Protein AF-A0A929GHQ6-F1 (afdb_monomer)

Radius of gyration: 18.15 Å; Cα contacts (8 Å, |Δi|>4): 53; chains: 1; bounding box: 62×27×30 Å

Solvent-accessible surface area (backbone atoms only — not comparable to full-atom values): 5637 Å² total; per-residue (Å²): 139,84,80,78,86,72,75,90,77,80,86,81,85,67,96,70,95,63,85,75,81,60,71,50,76,51,75,51,77,42,61,43,84,88,84,54,46,80,76,46,76,53,74,52,73,45,67,68,76,90,50,52,68,56,53,54,52,55,50,50,53,50,52,55,53,47,29,47,73,70,61,76,43,81,72,81,79,79,78,77,82,125

Structure (mmCIF, N/CA/C/O backbone):
data_AF-A0A929GHQ6-F1
#
_entry.id   AF-A0A929GHQ6-F1
#
loop_
_atom_site.group_PDB
_atom_site.id
_atom_site.type_symbol
_atom_site.label_atom_id
_atom_site.label_alt_id
_atom_site.label_comp_id
_atom_site.label_asym_id
_atom_site.label_entity_id
_atom_site.label_seq_id
_atom_site.pdbx_PDB_ins_code
_atom_site.Cartn_x
_atom_site.Cartn_y
_atom_site.Cartn_z
_atom_site.occupancy
_atom_site.B_iso_or_equiv
_atom_site.auth_seq_id
_atom_site.auth_comp_id
_atom_site.auth_asym_id
_atom_site.auth_atom_id
_atom_site.pdbx_PDB_model_num
ATOM 1 N N . PHE A 1 1 ? -3.511 11.535 13.509 1.00 40.31 1 PHE A N 1
ATOM 2 C CA . PHE A 1 1 ? -2.983 12.671 12.725 1.00 40.31 1 PHE A CA 1
ATOM 3 C C . PHE A 1 1 ? -1.622 13.127 13.234 1.00 40.31 1 PHE A C 1
ATOM 5 O O . PHE A 1 1 ? -1.515 14.149 13.896 1.00 40.31 1 PHE A O 1
ATOM 12 N N . TYR A 1 2 ? -0.580 12.363 12.943 1.00 42.72 2 TYR A N 1
ATOM 13 C CA . TYR A 1 2 ? 0.812 12.790 13.047 1.00 42.72 2 TYR A CA 1
ATOM 14 C C . TYR A 1 2 ? 1.534 11.940 12.018 1.00 42.72 2 TYR A C 1
ATOM 16 O O . TYR A 1 2 ? 1.551 10.734 12.189 1.00 42.72 2 TYR A O 1
ATOM 24 N N . ASP A 1 3 ? 1.961 12.550 10.920 1.00 35.50 3 ASP A N 1
ATOM 25 C CA . ASP A 1 3 ? 3.193 12.209 10.208 1.00 35.50 3 ASP A CA 1
ATOM 26 C C . ASP A 1 3 ? 3.312 13.194 9.044 1.00 35.50 3 ASP A C 1
ATOM 28 O O . ASP A 1 3 ? 2.473 13.288 8.155 1.00 35.50 3 ASP A O 1
ATOM 32 N N . TYR A 1 4 ? 4.143 14.213 9.246 1.00 37.22 4 TYR A N 1
ATOM 33 C CA . TYR A 1 4 ? 5.447 14.251 8.598 1.00 37.22 4 TYR A CA 1
ATOM 34 C C . TYR A 1 4 ? 5.288 14.163 7.079 1.00 37.22 4 TYR A C 1
ATOM 36 O O . TYR A 1 4 ? 5.447 13.120 6.457 1.00 37.22 4 TYR A O 1
ATOM 44 N N . TYR A 1 5 ? 5.037 15.330 6.483 1.00 41.16 5 TYR A N 1
ATOM 45 C CA . TYR A 1 5 ? 5.495 15.638 5.135 1.00 41.16 5 TYR A CA 1
ATOM 46 C C . TYR A 1 5 ? 7.022 15.446 5.104 1.00 41.16 5 TYR A C 1
ATOM 48 O O . TYR A 1 5 ? 7.792 16.395 5.250 1.00 41.16 5 TYR A O 1
ATOM 56 N N . GLY A 1 6 ? 7.473 14.197 4.997 1.00 39.16 6 GLY A N 1
ATOM 57 C CA . GLY A 1 6 ? 8.856 13.849 4.731 1.00 39.16 6 GLY A CA 1
ATOM 58 C C . GLY A 1 6 ? 9.168 14.351 3.335 1.00 39.16 6 GLY A C 1
ATOM 59 O O . GLY A 1 6 ? 8.770 13.739 2.350 1.00 39.16 6 GLY A O 1
ATOM 60 N N . GLY A 1 7 ? 9.794 15.524 3.256 1.00 45.28 7 GLY A N 1
ATOM 61 C CA . GLY A 1 7 ? 10.141 16.162 1.999 1.00 45.28 7 GLY A CA 1
ATOM 62 C C . GLY A 1 7 ? 10.871 15.188 1.081 1.00 45.28 7 GLY A C 1
ATOM 63 O O . GLY A 1 7 ? 11.999 14.788 1.356 1.00 45.28 7 GLY A O 1
ATOM 64 N N . PHE A 1 8 ? 10.237 14.846 -0.038 1.00 46.84 8 PHE A N 1
ATOM 65 C CA . PHE A 1 8 ? 10.857 14.101 -1.125 1.00 46.84 8 PHE A CA 1
ATOM 66 C C . PHE A 1 8 ? 11.770 15.040 -1.921 1.00 46.84 8 PHE A C 1
ATOM 68 O O . PHE A 1 8 ? 11.495 15.417 -3.055 1.00 46.84 8 PHE A O 1
ATOM 75 N N . ASN A 1 9 ? 12.862 15.465 -1.288 1.00 51.12 9 ASN A N 1
ATOM 76 C CA . ASN A 1 9 ? 14.000 16.073 -1.958 1.00 51.12 9 ASN A CA 1
ATOM 77 C C . ASN A 1 9 ? 15.095 15.018 -2.082 1.00 51.12 9 ASN A C 1
ATOM 79 O O . ASN A 1 9 ? 15.746 14.688 -1.097 1.00 51.12 9 ASN A O 1
ATOM 83 N N . ASN A 1 10 ? 15.302 14.516 -3.298 1.00 44.16 10 ASN A N 1
ATOM 84 C CA . ASN A 1 10 ? 16.640 14.184 -3.783 1.00 44.16 10 ASN A CA 1
ATOM 85 C C . ASN A 1 10 ? 16.636 14.064 -5.308 1.00 44.16 10 ASN A C 1
ATOM 87 O O . ASN A 1 10 ? 16.779 12.990 -5.884 1.00 44.16 10 ASN A O 1
ATOM 91 N N . TYR A 1 11 ? 16.490 15.212 -5.969 1.00 50.94 11 TYR A N 1
ATOM 92 C CA . TYR A 1 11 ? 16.877 15.361 -7.367 1.00 50.94 11 TYR A CA 1
ATOM 93 C C . TYR A 1 11 ? 18.353 15.778 -7.416 1.00 50.94 11 TYR A C 1
ATOM 95 O O . TYR A 1 11 ? 18.678 16.953 -7.562 1.00 50.94 11 TYR A O 1
ATOM 103 N 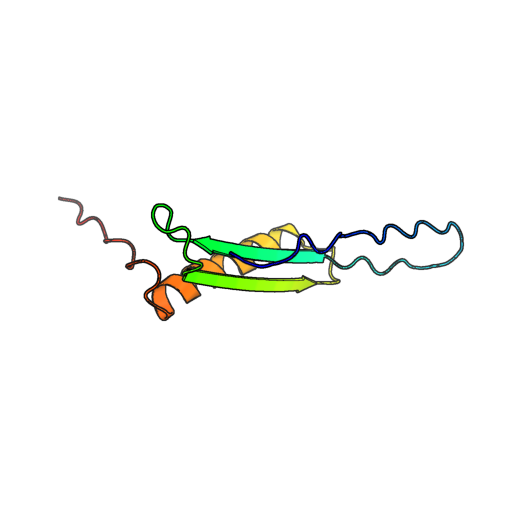N . TYR A 1 12 ? 19.270 14.822 -7.247 1.00 46.41 12 TYR A N 1
ATOM 104 C CA . TYR A 1 12 ? 20.688 15.054 -7.533 1.00 46.41 12 TYR A CA 1
ATOM 105 C C . TYR A 1 12 ? 20.946 14.784 -9.016 1.00 46.41 12 TYR A C 1
ATOM 107 O O . TYR A 1 12 ? 21.370 13.701 -9.414 1.00 46.41 12 TYR A O 1
ATOM 115 N N . TYR A 1 13 ? 20.667 15.786 -9.850 1.00 44.56 13 TYR A N 1
ATOM 116 C CA . TYR 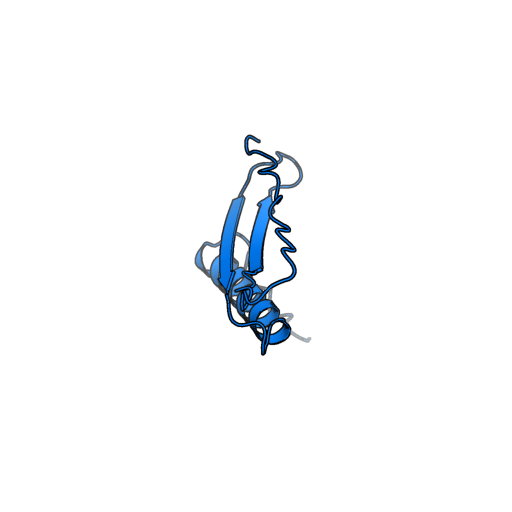A 1 13 ? 21.075 15.793 -11.254 1.00 44.56 13 TYR A CA 1
ATOM 117 C C . TYR A 1 13 ? 22.523 16.294 -11.346 1.00 44.56 13 TYR A C 1
ATOM 119 O O . TYR A 1 13 ? 22.775 17.478 -11.557 1.00 44.56 13 TYR A O 1
ATOM 127 N N . SER A 1 14 ? 23.489 15.399 -11.142 1.00 48.97 14 SER A N 1
ATOM 128 C CA . SER A 1 14 ? 24.905 15.683 -11.412 1.00 48.97 14 SER A CA 1
ATOM 129 C C . SER A 1 14 ? 25.259 15.181 -12.817 1.00 48.97 14 SER A C 1
ATOM 131 O O . SER A 1 14 ? 25.223 13.969 -13.047 1.00 48.97 14 SER A O 1
ATOM 133 N N . PRO A 1 15 ? 25.594 16.062 -13.780 1.00 52.78 15 PRO A N 1
ATOM 134 C CA . PRO A 1 15 ? 25.919 15.646 -15.136 1.00 52.78 15 PRO A CA 1
ATOM 135 C C . PRO A 1 15 ? 27.354 15.114 -15.172 1.00 52.78 15 PRO A C 1
ATOM 137 O O . PRO A 1 15 ? 28.320 15.871 -15.216 1.00 52.78 15 PRO A O 1
ATOM 140 N N . GLY A 1 16 ? 27.495 13.792 -15.138 1.00 43.50 16 GLY A N 1
ATOM 141 C CA . GLY A 1 16 ? 28.778 13.125 -15.343 1.00 43.50 16 GLY A CA 1
ATOM 142 C C . GLY A 1 16 ? 28.770 11.698 -14.817 1.00 43.50 16 GLY A C 1
ATOM 143 O O . GLY A 1 16 ? 28.913 11.490 -13.624 1.00 43.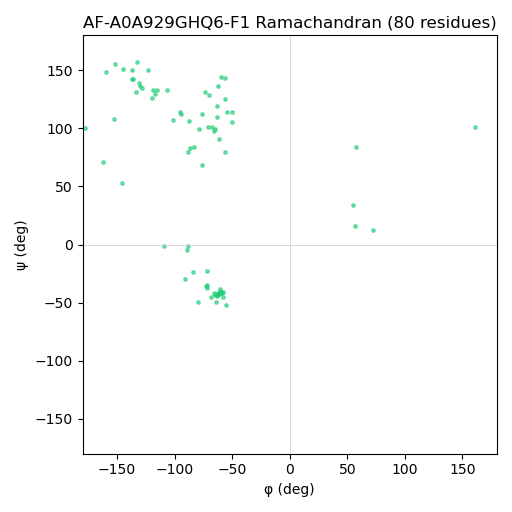50 16 GLY A O 1
ATOM 144 N N . TYR A 1 17 ? 28.623 10.723 -15.714 1.00 42.38 17 TYR A N 1
ATOM 145 C CA . TYR A 1 17 ? 28.942 9.300 -15.501 1.00 42.38 17 TYR A CA 1
ATOM 146 C C . TYR A 1 17 ? 28.272 8.552 -14.334 1.00 42.38 17 TYR A C 1
ATOM 148 O O . TYR A 1 17 ? 28.692 7.442 -14.015 1.00 42.38 17 TYR A O 1
ATOM 156 N N . TYR A 1 18 ? 27.200 9.074 -13.742 1.00 44.66 18 TYR A N 1
ATOM 157 C CA . TYR A 1 18 ? 26.370 8.291 -12.833 1.00 44.66 18 TYR A CA 1
ATOM 158 C C . TYR A 1 18 ? 25.209 7.694 -13.623 1.00 44.66 18 TYR A C 1
ATOM 160 O O . TYR A 1 18 ? 24.327 8.412 -14.094 1.00 44.66 18 TYR A O 1
ATOM 168 N N . THR A 1 19 ? 25.196 6.371 -13.775 1.00 51.81 19 THR A N 1
ATOM 169 C CA . THR A 1 19 ? 23.957 5.637 -14.040 1.00 51.81 19 THR A CA 1
ATOM 170 C C . THR A 1 19 ? 23.050 5.876 -12.835 1.00 51.81 19 THR A C 1
ATOM 172 O O . THR A 1 19 ? 23.183 5.207 -11.812 1.00 51.81 19 THR A O 1
ATOM 175 N N . GLY A 1 20 ? 22.222 6.919 -12.891 1.00 57.50 20 GLY A N 1
ATOM 176 C CA . GLY A 1 20 ? 21.325 7.272 -11.800 1.00 57.50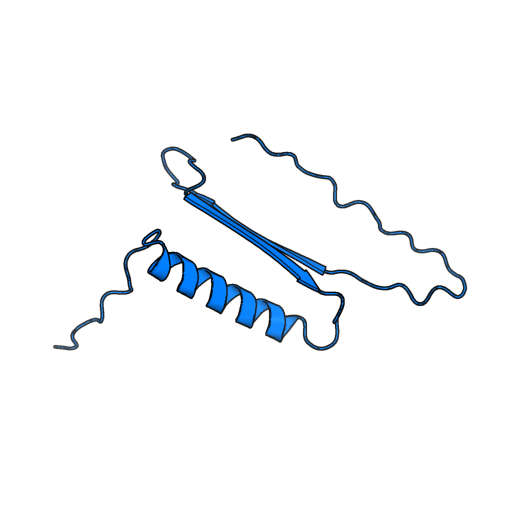 20 GLY A CA 1
ATOM 177 C C . GLY A 1 20 ? 20.318 6.148 -11.584 1.00 57.50 20 GLY A C 1
ATOM 178 O O . GLY A 1 20 ? 19.446 5.935 -12.422 1.00 57.50 20 GLY A O 1
ATOM 179 N N . SER A 1 21 ? 20.442 5.419 -10.476 1.00 65.12 21 SER A N 1
ATOM 180 C CA . SER A 1 21 ? 19.424 4.463 -10.045 1.00 65.12 21 SER A CA 1
ATOM 181 C C . SER A 1 21 ? 18.201 5.242 -9.570 1.00 65.12 21 SER A C 1
ATOM 183 O O . SER A 1 21 ? 18.196 5.787 -8.465 1.00 65.12 21 SER A O 1
ATOM 185 N N . VAL A 1 22 ? 17.174 5.332 -10.412 1.00 72.19 22 VAL A N 1
ATOM 186 C CA . VAL A 1 22 ? 15.888 5.927 -10.033 1.00 72.19 22 VAL A CA 1
ATOM 187 C C . VAL A 1 22 ? 15.159 4.949 -9.117 1.00 72.19 22 VAL A C 1
ATOM 189 O O . VAL A 1 22 ? 15.055 3.762 -9.420 1.00 72.19 22 VAL A O 1
ATOM 192 N N . GLN A 1 23 ? 14.658 5.454 -7.993 1.00 77.62 23 GLN A N 1
ATOM 193 C CA . GLN A 1 23 ? 13.826 4.694 -7.064 1.00 77.62 23 GLN A CA 1
ATOM 194 C C . GLN A 1 23 ? 12.448 5.342 -7.012 1.00 77.62 23 GLN A C 1
ATOM 196 O O . GLN A 1 23 ? 12.342 6.552 -6.816 1.00 77.62 23 GLN A O 1
ATOM 201 N N . ILE A 1 24 ? 11.406 4.539 -7.183 1.00 79.00 24 ILE A N 1
ATOM 202 C CA . ILE A 1 24 ? 10.013 4.965 -7.079 1.00 79.00 24 ILE A CA 1
ATOM 203 C C . ILE A 1 24 ? 9.455 4.414 -5.778 1.00 79.00 24 ILE A C 1
ATOM 205 O O . ILE A 1 24 ? 9.625 3.232 -5.483 1.00 79.00 24 ILE A O 1
ATOM 209 N N . PHE A 1 25 ? 8.774 5.273 -5.029 1.00 83.94 25 PHE A N 1
ATOM 210 C CA . PHE A 1 25 ? 8.034 4.919 -3.827 1.00 83.94 25 PHE A CA 1
ATOM 211 C C . PHE A 1 25 ? 6.550 5.173 -4.081 1.00 83.94 25 PHE A C 1
ATOM 213 O O . PHE A 1 25 ? 6.187 6.228 -4.602 1.00 83.94 25 PHE A O 1
ATOM 220 N N . LEU A 1 26 ? 5.708 4.210 -3.721 1.00 84.00 26 LEU A N 1
ATOM 221 C CA . LEU A 1 26 ? 4.256 4.356 -3.707 1.00 84.00 26 LEU A CA 1
ATOM 222 C C . LEU A 1 26 ? 3.764 4.152 -2.283 1.00 84.00 26 LEU A C 1
ATOM 224 O O . LEU A 1 26 ? 4.156 3.190 -1.626 1.00 84.00 26 LEU A O 1
ATOM 228 N N . GLU A 1 27 ? 2.893 5.041 -1.828 1.00 86.75 27 GLU A N 1
ATOM 229 C CA . GLU A 1 27 ? 2.271 4.983 -0.511 1.00 86.75 27 GLU A CA 1
ATOM 230 C C . GLU A 1 27 ? 0.762 5.161 -0.655 1.00 86.75 27 GLU A C 1
ATOM 232 O O . GLU A 1 27 ? 0.299 5.982 -1.450 1.00 86.75 27 GLU A O 1
ATOM 237 N N . ALA A 1 28 ? 0.002 4.378 0.104 1.00 88.81 28 ALA A N 1
ATOM 238 C CA . ALA A 1 28 ? -1.446 4.449 0.160 1.00 88.81 28 ALA A CA 1
ATOM 239 C C . ALA A 1 28 ? -1.901 4.434 1.619 1.00 88.81 28 ALA A C 1
ATOM 241 O O . ALA A 1 28 ? -1.491 3.571 2.391 1.00 88.81 28 ALA A O 1
ATOM 242 N N . ASN A 1 29 ? -2.776 5.376 1.964 1.00 93.31 29 ASN A N 1
ATOM 243 C CA . ASN A 1 29 ? -3.351 5.529 3.294 1.00 93.31 29 ASN A CA 1
ATOM 244 C C . ASN A 1 29 ? -4.877 5.602 3.165 1.00 93.31 29 ASN A C 1
ATOM 246 O O . ASN A 1 29 ? -5.395 6.315 2.302 1.00 93.31 29 ASN A O 1
ATOM 250 N N . PHE A 1 30 ? -5.589 4.870 4.013 1.00 91.62 30 PHE A N 1
ATOM 251 C CA . PHE A 1 30 ? -7.046 4.818 4.049 1.00 91.62 30 PHE A CA 1
ATOM 252 C C . PHE A 1 30 ? -7.538 5.294 5.408 1.00 91.62 30 PHE A C 1
ATOM 254 O O . PHE A 1 30 ? -7.102 4.791 6.444 1.00 91.62 30 PHE A O 1
ATOM 261 N N . PHE A 1 31 ? -8.438 6.271 5.388 1.00 91.94 31 PHE A N 1
ATOM 262 C CA . PHE A 1 31 ? -8.908 6.962 6.578 1.00 91.94 31 PHE A CA 1
ATOM 263 C C . PHE A 1 31 ? -10.422 6.864 6.703 1.00 91.94 31 PHE A C 1
ATOM 265 O O . PHE A 1 31 ? -11.135 6.859 5.698 1.00 91.94 31 PHE A O 1
ATOM 272 N N . ASP A 1 32 ? -10.900 6.872 7.941 1.00 89.25 32 ASP A N 1
ATOM 273 C CA . ASP A 1 32 ? -12.282 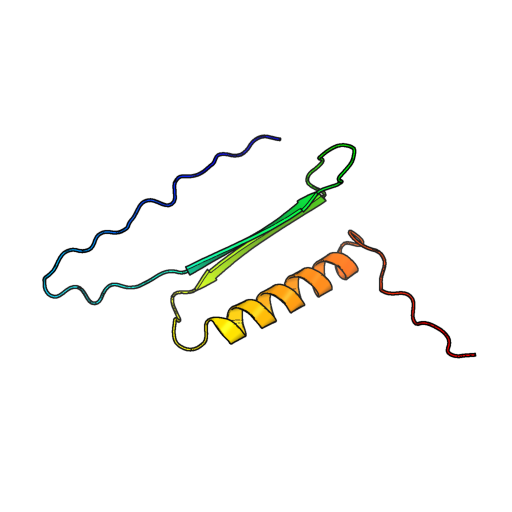7.209 8.239 1.00 89.25 32 ASP A CA 1
ATOM 274 C C . ASP A 1 32 ? -12.504 8.706 7.982 1.00 89.25 32 ASP A C 1
ATOM 276 O O . ASP A 1 32 ? -11.744 9.544 8.464 1.00 89.25 32 ASP A O 1
ATOM 280 N N . PHE A 1 33 ? -13.526 9.065 7.206 1.00 87.81 33 PHE A N 1
ATOM 281 C CA . PHE A 1 33 ? -13.725 10.458 6.796 1.00 87.81 33 PHE A CA 1
ATOM 282 C C . PHE A 1 33 ? -14.200 11.360 7.944 1.00 87.81 33 PHE A C 1
ATOM 284 O O . PHE A 1 33 ? -13.830 12.532 7.991 1.00 87.81 33 PHE A O 1
ATOM 291 N N . GLU A 1 34 ? -15.020 10.838 8.858 1.00 90.62 34 GLU A N 1
ATOM 292 C CA . GLU A 1 34 ? -15.643 11.644 9.914 1.00 90.62 34 GLU A CA 1
ATOM 293 C C . GLU A 1 34 ? -14.687 11.909 11.078 1.00 90.62 34 GLU A C 1
ATOM 295 O O . GLU A 1 34 ? -14.525 13.050 11.514 1.00 90.62 34 GLU A O 1
ATOM 300 N N . SER A 1 35 ? -14.043 10.857 11.580 1.00 91.81 35 SER A N 1
ATOM 301 C CA . SER A 1 35 ? -13.075 10.934 12.678 1.00 91.81 35 SER A CA 1
ATOM 302 C C . SER A 1 35 ? -11.674 11.301 12.195 1.00 91.81 35 SER A C 1
ATOM 304 O O . SER A 1 35 ? -10.863 11.820 12.969 1.00 91.81 35 SER A O 1
ATOM 306 N N . GLY A 1 36 ? -11.378 11.026 10.921 1.00 89.56 36 GLY A N 1
ATOM 307 C CA . GLY A 1 36 ? -10.049 11.182 10.356 1.00 89.56 36 GLY A CA 1
ATOM 308 C C . GLY A 1 36 ? -9.042 10.125 10.827 1.00 89.56 36 GLY A C 1
ATOM 309 O O . GLY A 1 36 ? -7.830 10.274 10.648 1.00 89.56 36 GLY A O 1
ATOM 310 N N . GLU A 1 37 ? -9.518 9.065 11.474 1.00 90.50 37 GLU A N 1
ATOM 311 C CA . GLU A 1 37 ? -8.689 7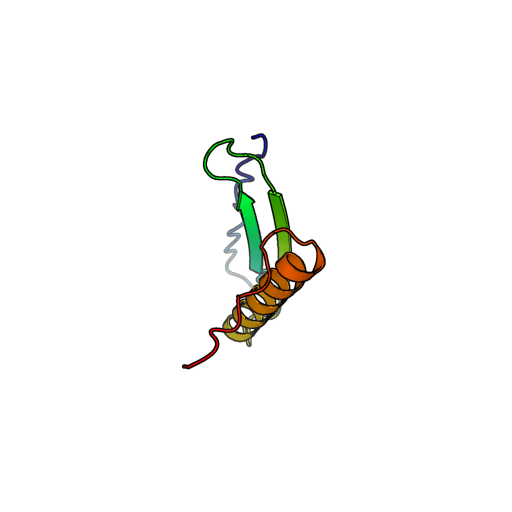.954 11.919 1.00 90.50 37 GLU A CA 1
ATOM 312 C C . GLU A 1 37 ? -8.034 7.241 10.727 1.00 90.50 37 GLU A C 1
ATOM 314 O O . GLU A 1 37 ? -8.678 6.984 9.714 1.00 90.50 37 GLU A O 1
ATOM 319 N N . LEU A 1 38 ? -6.744 6.909 10.843 1.00 91.00 38 LEU A N 1
ATOM 320 C CA . LEU A 1 38 ? -6.054 6.063 9.869 1.00 91.00 38 LEU A CA 1
ATOM 321 C C . LEU A 1 38 ? -6.473 4.611 10.103 1.00 91.00 38 LEU A C 1
ATOM 323 O O . LEU A 1 38 ? -6.100 4.018 11.112 1.00 91.00 38 LEU A O 1
ATOM 327 N N . LEU A 1 39 ? -7.207 4.041 9.155 1.00 90.50 39 LEU A N 1
ATOM 328 C CA . LEU A 1 39 ? -7.709 2.671 9.226 1.00 90.50 39 LEU A CA 1
ATOM 329 C C . LEU A 1 39 ? -6.735 1.663 8.607 1.00 90.50 39 LEU A C 1
ATOM 331 O O . LEU A 1 39 ? -6.698 0.507 9.021 1.00 90.50 39 LEU A O 1
ATOM 335 N N . TRP A 1 40 ? -5.955 2.083 7.608 1.00 91.69 40 TRP A N 1
ATOM 336 C CA . TRP A 1 40 ? -4.986 1.220 6.932 1.00 91.69 40 TRP A CA 1
ATOM 337 C C . TRP A 1 40 ? -3.907 2.031 6.208 1.00 91.69 40 TRP A C 1
ATOM 339 O O . TRP A 1 40 ? -4.188 3.107 5.680 1.00 91.69 40 TRP A O 1
ATOM 349 N N . SER A 1 41 ? -2.689 1.495 6.124 1.00 92.31 41 SER A N 1
ATOM 350 C CA . SER A 1 41 ? -1.603 2.060 5.320 1.00 92.31 41 SER A CA 1
ATOM 351 C C . SER A 1 41 ? -0.711 0.981 4.708 1.00 92.31 41 SER A C 1
ATOM 353 O O . SER A 1 41 ? -0.527 -0.096 5.280 1.00 92.31 41 SER A O 1
ATOM 355 N N . ALA A 1 42 ? -0.118 1.284 3.554 1.00 87.75 42 ALA A N 1
ATOM 356 C CA . ALA A 1 42 ? 0.964 0.497 2.975 1.00 87.75 42 ALA A CA 1
ATOM 357 C C . ALA A 1 42 ? 1.895 1.350 2.116 1.00 87.75 42 ALA A C 1
ATOM 359 O O . ALA A 1 42 ? 1.502 2.364 1.540 1.00 87.75 42 ALA A O 1
ATOM 360 N N . GLN A 1 43 ? 3.130 0.873 1.976 1.00 89.19 43 GLN A N 1
ATOM 361 C CA . GLN A 1 43 ? 4.147 1.479 1.130 1.00 89.19 43 GLN A CA 1
ATOM 362 C C . GLN A 1 43 ? 4.900 0.395 0.352 1.00 89.19 43 GLN A C 1
ATOM 364 O O . GLN A 1 43 ? 5.187 -0.680 0.880 1.00 89.19 43 GLN A O 1
ATOM 369 N N . THR A 1 44 ? 5.252 0.686 -0.897 1.00 82.38 44 THR A N 1
ATOM 370 C CA . THR A 1 44 ? 6.137 -0.141 -1.722 1.00 82.38 44 THR A CA 1
ATOM 371 C C . THR A 1 44 ? 7.206 0.712 -2.397 1.00 82.38 44 THR A C 1
ATOM 373 O O . THR A 1 44 ? 7.049 1.923 -2.565 1.00 82.38 44 THR A O 1
ATOM 376 N N . LYS A 1 45 ? 8.317 0.076 -2.775 1.00 83.62 45 LYS A N 1
ATOM 377 C CA . LYS A 1 45 ? 9.418 0.713 -3.497 1.00 83.62 45 LYS A CA 1
ATOM 378 C C . LYS A 1 45 ? 9.905 -0.170 -4.637 1.00 83.62 45 LYS A C 1
ATOM 380 O O . LYS A 1 45 ? 10.018 -1.383 -4.469 1.00 83.62 45 LYS A O 1
ATOM 385 N N . THR A 1 46 ? 10.264 0.439 -5.760 1.00 78.38 46 THR A N 1
ATOM 386 C CA . THR A 1 46 ? 10.900 -0.252 -6.887 1.00 78.38 46 THR A CA 1
ATOM 387 C C . THR A 1 46 ? 12.054 0.560 -7.454 1.00 78.38 46 THR A C 1
ATOM 389 O O . THR A 1 46 ? 12.049 1.790 -7.425 1.00 78.38 46 THR A O 1
ATOM 392 N N . THR A 1 47 ? 13.041 -0.140 -8.001 1.00 78.06 47 THR A N 1
ATOM 393 C CA . THR A 1 47 ? 14.084 0.440 -8.858 1.00 78.06 47 THR A CA 1
ATOM 394 C C . THR A 1 47 ? 13.915 0.021 -10.318 1.00 78.06 47 THR A C 1
ATOM 396 O O . THR A 1 47 ? 14.711 0.412 -11.168 1.00 78.06 47 THR A O 1
ATOM 399 N N . ASP A 1 48 ? 12.908 -0.810 -10.608 1.00 75.12 48 ASP A N 1
ATOM 400 C CA . ASP A 1 48 ? 12.562 -1.239 -11.956 1.00 75.12 48 ASP A CA 1
ATOM 401 C C . ASP A 1 48 ? 11.595 -0.231 -12.588 1.00 75.12 48 ASP A C 1
ATOM 403 O O . ASP A 1 48 ? 10.416 -0.158 -12.240 1.00 75.12 48 ASP A O 1
ATOM 407 N N . LEU A 1 49 ? 12.124 0.561 -13.520 1.00 71.25 49 LEU A N 1
ATOM 408 C CA . LEU A 1 49 ? 11.367 1.559 -14.276 1.00 71.25 49 LEU A CA 1
ATOM 409 C C . LEU A 1 49 ? 10.746 0.995 -15.555 1.00 71.25 49 LEU A C 1
ATOM 411 O O . LEU A 1 49 ? 10.049 1.720 -16.262 1.00 71.25 49 LEU A O 1
ATOM 415 N N . THR A 1 50 ? 11.023 -0.264 -15.898 1.00 75.94 50 THR A N 1
ATOM 416 C CA . THR A 1 50 ? 10.609 -0.825 -17.188 1.00 75.94 50 THR A CA 1
ATOM 417 C C . THR A 1 50 ? 9.105 -1.063 -17.263 1.00 75.94 50 THR A C 1
ATOM 419 O O . THR A 1 50 ? 8.560 -1.088 -18.361 1.00 75.94 50 THR A O 1
ATOM 422 N N . ASN A 1 51 ? 8.428 -1.205 -16.115 1.00 77.25 51 ASN A N 1
ATOM 423 C CA . ASN A 1 51 ? 7.007 -1.549 -16.040 1.00 77.25 51 ASN A CA 1
ATOM 424 C C . ASN A 1 51 ? 6.295 -0.867 -14.855 1.00 77.25 51 ASN A C 1
ATOM 426 O O . ASN A 1 51 ? 5.641 -1.522 -14.042 1.00 77.25 51 ASN A O 1
ATOM 430 N N . ILE A 1 52 ? 6.417 0.459 -14.752 1.00 81.06 52 ILE A N 1
ATOM 431 C CA . ILE A 1 52 ? 5.799 1.252 -13.671 1.00 81.06 52 ILE A CA 1
ATOM 432 C C . ILE A 1 52 ? 4.274 1.071 -13.643 1.00 81.06 52 ILE A C 1
ATOM 434 O O . ILE A 1 52 ? 3.702 0.895 -12.569 1.00 81.06 52 ILE A O 1
ATOM 438 N N . ASP A 1 53 ? 3.626 1.040 -14.810 1.00 83.88 53 ASP A N 1
ATOM 439 C CA . ASP A 1 53 ? 2.173 0.852 -14.909 1.00 83.88 53 ASP A CA 1
ATOM 440 C C . ASP A 1 53 ? 1.736 -0.496 -14.328 1.00 83.88 53 ASP A C 1
ATOM 442 O O . ASP A 1 53 ? 0.755 -0.581 -13.590 1.00 83.88 53 ASP A O 1
ATOM 446 N N . LYS A 1 54 ? 2.507 -1.554 -14.602 1.00 85.31 54 LYS A N 1
ATOM 447 C CA . LYS A 1 54 ? 2.253 -2.884 -14.047 1.00 85.31 54 LYS A CA 1
ATOM 448 C C . LYS A 1 54 ? 2.389 -2.880 -12.526 1.00 85.31 54 LYS A C 1
ATOM 450 O O . LYS A 1 54 ? 1.516 -3.412 -11.852 1.00 85.31 54 LYS A O 1
ATOM 455 N N . MET A 1 55 ? 3.435 -2.245 -11.991 1.00 84.62 55 MET A N 1
ATOM 456 C CA . MET A 1 55 ? 3.604 -2.105 -10.542 1.00 84.62 55 MET A CA 1
ATOM 457 C C . MET A 1 55 ? 2.412 -1.370 -9.913 1.00 84.62 55 MET A C 1
ATOM 459 O O . MET A 1 55 ? 1.947 -1.775 -8.853 1.00 84.62 55 MET A O 1
ATOM 463 N N . ALA A 1 56 ? 1.905 -0.309 -10.546 1.00 85.00 56 ALA A N 1
ATOM 464 C CA . ALA A 1 56 ? 0.754 0.429 -10.030 1.00 85.00 56 ALA A CA 1
ATOM 465 C C . ALA A 1 56 ? -0.513 -0.443 -9.968 1.00 85.00 56 ALA A C 1
ATOM 467 O O . ALA A 1 56 ? -1.225 -0.410 -8.965 1.00 85.00 56 ALA A O 1
ATOM 468 N N . VAL A 1 57 ? -0.764 -1.254 -11.003 1.00 89.75 57 VAL A N 1
ATOM 469 C CA . VAL A 1 57 ? -1.886 -2.209 -11.030 1.00 89.75 57 VAL A CA 1
ATOM 470 C C . VAL A 1 57 ? -1.722 -3.280 -9.952 1.00 89.75 57 VAL A C 1
ATOM 472 O O . VAL A 1 57 ? -2.633 -3.481 -9.155 1.00 89.75 57 VAL A O 1
ATOM 475 N N . GLU A 1 58 ? -0.550 -3.911 -9.865 1.00 90.00 58 GLU A N 1
ATOM 476 C CA . GLU A 1 58 ? -0.275 -4.938 -8.852 1.00 90.00 58 GLU A CA 1
ATOM 477 C C . GLU A 1 58 ? -0.397 -4.377 -7.429 1.00 90.00 58 GLU A C 1
ATOM 479 O O . GLU A 1 58 ? -0.928 -5.038 -6.538 1.00 90.00 58 GLU A O 1
ATOM 484 N N . PHE A 1 59 ? 0.044 -3.138 -7.207 1.00 89.75 59 PHE A N 1
ATOM 485 C CA . PHE A 1 59 ? -0.100 -2.477 -5.915 1.00 89.75 59 PHE A CA 1
ATOM 486 C C . PHE A 1 59 ? -1.572 -2.223 -5.563 1.00 89.75 59 PHE A C 1
ATOM 488 O O . PHE A 1 59 ? -1.973 -2.476 -4.427 1.00 89.75 59 PHE A O 1
ATOM 495 N N . ALA A 1 60 ? -2.394 -1.795 -6.526 1.00 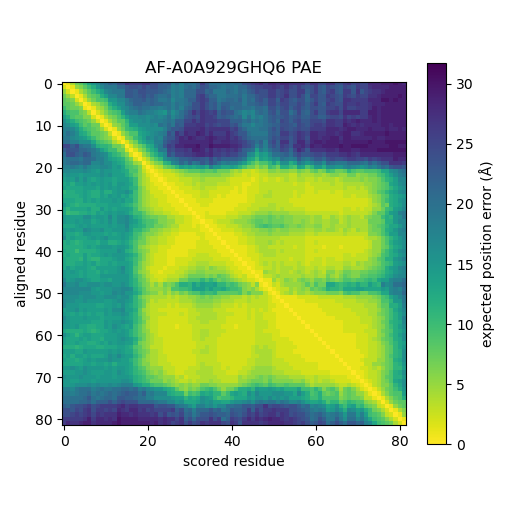90.25 60 ALA A N 1
ATOM 496 C CA . ALA A 1 60 ? -3.835 -1.629 -6.332 1.00 90.25 60 ALA A CA 1
ATOM 497 C C . ALA A 1 60 ? -4.540 -2.957 -6.008 1.00 90.25 60 ALA A C 1
ATOM 499 O O . ALA A 1 60 ? -5.357 -3.004 -5.086 1.00 90.25 60 ALA A O 1
ATOM 500 N N . ASP A 1 61 ? -4.184 -4.040 -6.701 1.00 92.12 61 ASP A N 1
ATOM 501 C CA . ASP A 1 61 ? -4.731 -5.374 -6.432 1.00 92.12 61 ASP A CA 1
ATOM 502 C C . ASP A 1 61 ? -4.394 -5.841 -5.009 1.00 92.12 61 ASP A C 1
ATOM 504 O O . ASP A 1 61 ? -5.260 -6.356 -4.295 1.00 92.12 61 ASP A O 1
ATOM 508 N N . VAL A 1 62 ? -3.154 -5.607 -4.563 1.00 91.44 62 VAL A N 1
ATOM 509 C CA . VAL A 1 62 ? -2.723 -5.915 -3.193 1.00 91.44 62 VAL A CA 1
ATOM 510 C C . VAL A 1 62 ? -3.495 -5.084 -2.170 1.00 91.44 62 VAL A C 1
ATOM 512 O O . VAL A 1 62 ? -3.954 -5.658 -1.185 1.00 91.44 62 VAL A O 1
ATOM 515 N N . ILE A 1 63 ? -3.700 -3.780 -2.400 1.00 91.25 63 ILE A N 1
ATOM 516 C CA . ILE A 1 63 ? -4.500 -2.917 -1.509 1.00 91.25 63 ILE A CA 1
ATOM 517 C C . ILE A 1 63 ? -5.903 -3.509 -1.306 1.00 91.25 63 ILE A C 1
ATOM 519 O O . ILE A 1 63 ? -6.338 -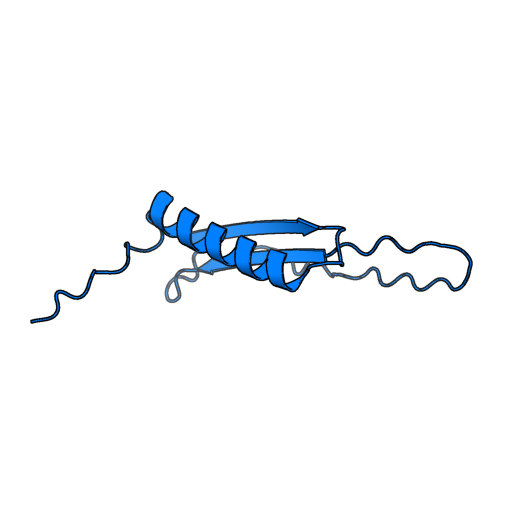3.705 -0.171 1.00 91.25 63 ILE A O 1
ATOM 523 N N . VAL A 1 64 ? -6.606 -3.836 -2.395 1.00 91.12 64 VAL A N 1
ATOM 524 C CA . VAL A 1 64 ? -7.981 -4.362 -2.329 1.00 91.12 64 VAL A CA 1
ATOM 525 C C . VAL A 1 64 ? -8.025 -5.724 -1.637 1.00 91.12 64 VAL A C 1
ATOM 527 O O . VAL A 1 64 ? -8.893 -5.960 -0.791 1.00 91.12 64 VAL A O 1
ATOM 530 N N . ALA A 1 65 ? -7.087 -6.618 -1.960 1.00 90.62 65 ALA A N 1
ATOM 531 C CA . ALA A 1 65 ? -6.995 -7.924 -1.316 1.00 90.62 65 ALA A CA 1
ATOM 532 C C . ALA A 1 65 ? -6.783 -7.791 0.199 1.00 90.62 65 ALA A C 1
ATOM 534 O O . ALA A 1 65 ? -7.418 -8.505 0.983 1.00 90.62 65 ALA A O 1
ATOM 535 N N . ASP A 1 66 ? -5.938 -6.849 0.620 1.00 92.12 66 ASP A N 1
ATOM 536 C CA . ASP A 1 66 ? -5.652 -6.624 2.030 1.00 92.12 66 ASP A CA 1
ATOM 537 C C . ASP A 1 66 ? -6.813 -5.963 2.773 1.00 92.12 66 ASP A C 1
ATOM 539 O O . ASP A 1 66 ? -7.084 -6.350 3.909 1.00 92.12 66 ASP A O 1
ATOM 543 N N . PHE A 1 67 ? -7.566 -5.058 2.140 1.00 91.38 67 PHE A N 1
ATOM 544 C CA . PHE A 1 67 ? -8.790 -4.500 2.730 1.00 91.38 67 PHE A CA 1
ATOM 545 C C . PHE A 1 67 ? -9.804 -5.585 3.074 1.00 91.38 67 PHE A C 1
ATOM 547 O O . PHE A 1 67 ? -10.358 -5.582 4.174 1.00 91.38 67 PHE A O 1
ATOM 554 N N . ILE A 1 68 ? -10.018 -6.531 2.157 1.00 90.44 68 ILE A N 1
ATOM 555 C CA . ILE A 1 68 ? -10.944 -7.649 2.366 1.00 90.44 68 ILE A CA 1
ATOM 556 C C . ILE A 1 68 ? -10.397 -8.585 3.450 1.00 90.44 68 ILE A C 1
ATOM 558 O O . ILE A 1 68 ? -11.131 -8.972 4.359 1.00 90.44 68 ILE A O 1
ATOM 562 N N . ARG A 1 69 ? -9.100 -8.924 3.399 1.00 89.44 69 ARG A N 1
ATOM 563 C CA . ARG A 1 69 ? -8.444 -9.809 4.378 1.00 89.44 69 ARG A CA 1
ATOM 564 C C . ARG A 1 69 ? -8.495 -9.249 5.797 1.00 89.44 69 ARG A C 1
ATOM 566 O O . ARG A 1 69 ? -8.692 -10.005 6.744 1.00 89.44 69 ARG A O 1
ATOM 573 N N . GLN A 1 70 ? -8.274 -7.947 5.942 1.00 88.88 70 GLN A N 1
ATOM 574 C CA . GLN A 1 70 ? -8.252 -7.253 7.228 1.00 88.88 70 GLN A CA 1
ATOM 575 C C . GLN A 1 70 ? -9.642 -6.757 7.654 1.00 88.88 70 GLN A C 1
ATOM 577 O O . GLN A 1 70 ? -9.779 -6.201 8.740 1.00 88.88 70 GLN A O 1
ATOM 582 N N . ASN A 1 71 ? -10.671 -6.981 6.827 1.00 87.81 71 ASN A N 1
ATOM 583 C CA . ASN A 1 71 ? -12.038 -6.513 7.047 1.00 87.81 71 ASN A CA 1
ATOM 584 C C . ASN A 1 71 ? -12.125 -4.986 7.269 1.00 87.81 71 ASN A C 1
ATOM 586 O O . ASN A 1 71 ? -12.959 -4.511 8.037 1.00 87.81 71 ASN A O 1
ATOM 590 N N . VAL A 1 72 ? -11.247 -4.230 6.598 1.00 86.50 72 VAL A N 1
ATOM 591 C CA . VAL A 1 72 ? -11.226 -2.754 6.596 1.00 86.50 72 VAL A CA 1
ATOM 592 C C . VAL A 1 72 ? -12.405 -2.214 5.787 1.00 86.50 72 VAL A C 1
ATOM 594 O O . VAL A 1 72 ? -13.026 -1.226 6.164 1.00 86.50 72 VAL A O 1
ATOM 597 N N . VAL A 1 73 ? -12.739 -2.893 4.686 1.00 82.94 73 VAL A N 1
ATOM 598 C CA . VAL A 1 73 ? -13.920 -2.621 3.862 1.00 82.94 73 VAL A CA 1
ATOM 599 C C . VAL A 1 73 ? -14.661 -3.944 3.649 1.00 82.94 73 VAL A C 1
ATOM 601 O O . VAL A 1 73 ? -14.009 -4.958 3.376 1.00 82.94 73 VAL A O 1
ATOM 604 N N . PRO A 1 74 ? -16.002 -3.978 3.766 1.00 71.75 74 PRO A N 1
ATOM 605 C CA . PRO A 1 74 ? -16.770 -5.181 3.472 1.00 71.75 74 PRO A CA 1
ATOM 606 C C . PRO A 1 74 ? -1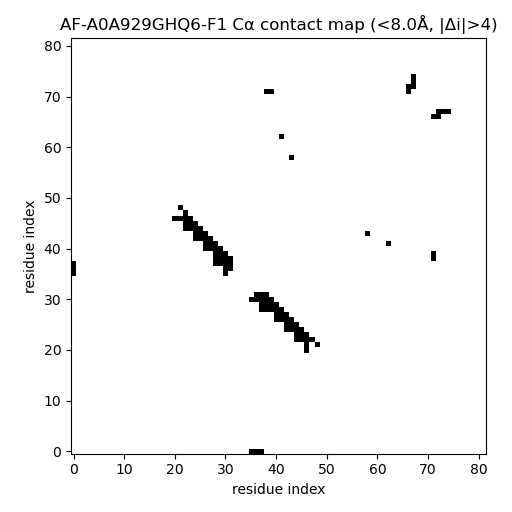6.559 -5.626 2.020 1.00 71.75 74 PRO A C 1
ATOM 608 O O . PRO A 1 74 ? -16.430 -4.804 1.110 1.00 71.75 74 PRO A O 1
ATOM 611 N N . ALA A 1 75 ? -16.537 -6.943 1.801 1.00 70.88 75 ALA A N 1
ATOM 612 C CA . ALA A 1 75 ? -16.432 -7.502 0.459 1.00 70.88 75 ALA A CA 1
ATOM 613 C C . ALA A 1 75 ? -17.572 -6.970 -0.433 1.00 70.88 75 ALA A C 1
ATOM 615 O O . ALA A 1 75 ? -18.695 -6.807 0.054 1.00 70.88 75 ALA A O 1
ATOM 616 N N . PRO A 1 76 ? -17.312 -6.707 -1.727 1.00 69.06 76 PRO A N 1
ATOM 617 C CA . PRO A 1 76 ? -18.332 -6.183 -2.623 1.00 69.06 76 PRO A CA 1
ATOM 618 C C . PRO A 1 76 ? -19.545 -7.116 -2.634 1.00 69.06 76 PRO A C 1
ATOM 620 O O . PRO A 1 76 ? -19.417 -8.315 -2.899 1.00 69.06 76 PRO A O 1
ATOM 623 N N . GLU A 1 77 ? -20.731 -6.576 -2.342 1.00 67.69 77 GLU A N 1
ATOM 624 C CA . GLU A 1 77 ? -21.955 -7.363 -2.420 1.00 67.69 77 GLU A CA 1
ATOM 625 C C . GLU A 1 77 ? -22.175 -7.806 -3.869 1.00 67.69 77 GLU A C 1
ATOM 627 O O . GLU A 1 77 ? -22.312 -6.989 -4.785 1.00 67.69 77 GLU A O 1
ATOM 632 N N . VAL A 1 78 ? -22.210 -9.120 -4.096 1.00 67.75 78 VAL A N 1
ATOM 633 C CA . VAL A 1 78 ? -22.546 -9.667 -5.410 1.00 67.75 78 VAL A CA 1
ATOM 634 C C . VAL A 1 78 ? -24.012 -9.342 -5.670 1.00 67.75 78 VAL A C 1
ATOM 636 O O . VAL A 1 78 ? -24.909 -10.002 -5.142 1.00 67.75 78 VAL A O 1
ATOM 639 N N . SER A 1 79 ? -24.257 -8.311 -6.480 1.00 55.59 79 SER A N 1
ATOM 640 C CA . SER A 1 79 ? -25.584 -7.968 -6.982 1.00 55.59 79 SER A CA 1
ATOM 641 C C . SER A 1 79 ? -26.228 -9.220 -7.580 1.00 55.59 79 SER A C 1
ATOM 643 O O . SER A 1 79 ? -25.850 -9.688 -8.659 1.00 55.59 79 SER A O 1
ATOM 645 N N . LYS A 1 80 ? -27.197 -9.800 -6.863 1.00 51.50 80 LYS A N 1
ATOM 646 C CA . LYS A 1 80 ? -28.064 -10.840 -7.411 1.00 51.50 80 LYS A CA 1
ATOM 647 C C . LYS A 1 80 ? -28.882 -10.178 -8.513 1.00 51.50 80 LYS A C 1
ATOM 649 O O . LYS A 1 80 ? -29.854 -9.484 -8.221 1.00 51.50 80 LYS A O 1
ATOM 654 N N . LYS A 1 81 ? -28.471 -10.368 -9.769 1.00 51.12 81 LYS A N 1
ATOM 655 C CA . LYS A 1 81 ? -29.306 -10.035 -10.925 1.00 51.12 81 LYS A CA 1
ATOM 656 C C . LYS A 1 81 ? -30.645 -10.761 -10.744 1.00 51.12 81 LYS A C 1
ATOM 658 O O . LYS A 1 81 ? -30.665 -11.989 -10.685 1.00 51.12 81 LYS A O 1
ATOM 663 N N . LYS A 1 82 ? -31.709 -9.981 -10.551 1.00 44.34 82 LYS A N 1
ATOM 664 C CA . LYS A 1 82 ? -33.097 -10.439 -10.658 1.00 44.34 82 LYS A CA 1
ATOM 665 C C . LYS A 1 82 ? -33.454 -10.654 -12.120 1.00 44.34 82 LYS A C 1
ATOM 667 O O . LYS A 1 82 ? -32.928 -9.886 -12.956 1.00 44.34 82 LYS A O 1
#

Nearest PDB structures (foldseek):
  8gbs-assembly1_A1  TM=5.578E-01  e=8.492E+00  Dolichospermum flos-aquae
  7r1c-assembly1_N  TM=3.976E-01  e=6.910E+00  Priestia megaterium NBRC 15308 = ATCC 14581

Foldseek 3Di:
DDDDPPPPDDPPPDPDPDPDQDKDKDKDWDADPPVRHTLDIDMDMDSDPPCVVVVVVVVVVVVVVVCCVVVVDPDDPDPPDD

Sequence (82 aa):
FYDYYGGFNNYYYSPGYYTGSVQIFLEANFFDFESGELLWSAQTKTTDLTNIDKMAVEFADVIVADFIRQNVVPAPEVSKKK

Mean predicted aligned error: 11.34 Å

pLDDT: mean 73.42, std 18.89, range [35.5, 93.31]

Secondary structure (DSSP, 8-state):
---------------SS------EEEEEEEE-TTT--EEEEEEEEE---TTHHHHHHHHHHHHHHHHHHTTSSPPPP-----